Protein AF-A0A382L967-F1 (afdb_monomer_lite)

Secondary structure (DSSP, 8-state):
--S-TTPPPHHHHHHHHHHH--TT-B---SS-TTTHHHHHHHHTT-B-

pLDDT: mean 89.02, std 9.4, range [57.28, 96.75]

Organism: NCBI:txid408172

Foldseek 3Di:
DPPAPPDDDLVVLLVVCVVPHAAAAADDDPCCRVVSNVVSCVVRNYHD

Sequence (48 aa):
VIKNQNELPSKLVEKIIQYSSNTGDKVMDMFLGGCTTARVALQLGRES

Radius of gyration: 10.75 Å; chains: 1; bounding box: 24×19×30 Å

Structure (mmCIF, N/CA/C/O backbone):
data_AF-A0A382L967-F1
#
_entry.id   AF-A0A382L967-F1
#
loop_
_atom_site.group_PDB
_atom_site.id
_atom_site.type_symbol
_atom_site.label_atom_id
_atom_site.label_alt_id
_atom_site.label_comp_id
_atom_site.label_asym_id
_atom_site.label_entity_id
_atom_site.label_seq_id
_atom_site.pdbx_PDB_ins_code
_atom_site.Cartn_x
_atom_site.Cartn_y
_atom_site.Cartn_z
_atom_site.occupancy
_atom_site.B_iso_or_equiv
_atom_site.auth_seq_id
_atom_site.auth_comp_id
_atom_site.auth_asym_id
_atom_site.auth_atom_id
_atom_site.pdbx_PDB_model_num
ATOM 1 N N . VAL A 1 1 ? 10.354 -9.653 -19.699 1.00 57.28 1 VAL A N 1
ATOM 2 C CA . VAL A 1 1 ? 10.701 -8.228 -19.480 1.00 57.28 1 VAL A CA 1
ATOM 3 C C . VAL A 1 1 ? 10.187 -7.838 -18.109 1.00 57.28 1 VAL A C 1
ATOM 5 O O . VAL A 1 1 ? 8.984 -7.930 -17.891 1.00 57.28 1 VAL A O 1
ATOM 8 N N . ILE A 1 2 ? 11.069 -7.490 -17.173 1.00 59.41 2 ILE A N 1
ATOM 9 C CA . ILE A 1 2 ? 10.645 -6.932 -15.883 1.00 59.41 2 ILE A CA 1
ATOM 10 C C . ILE A 1 2 ? 10.197 -5.497 -16.177 1.00 59.41 2 ILE A C 1
ATOM 12 O O . ILE A 1 2 ? 11.015 -4.683 -16.590 1.00 59.41 2 ILE A O 1
ATOM 16 N N . LYS A 1 3 ? 8.892 -5.214 -16.067 1.00 69.50 3 LYS A N 1
ATOM 17 C CA . LYS A 1 3 ? 8.332 -3.886 -16.387 1.00 69.50 3 LYS A CA 1
ATOM 18 C C . LYS A 1 3 ? 8.755 -2.818 -15.379 1.00 69.50 3 LYS A C 1
ATOM 20 O O . LYS A 1 3 ? 8.896 -1.664 -15.762 1.00 69.50 3 LYS A O 1
ATOM 25 N N . ASN A 1 4 ? 8.961 -3.203 -14.122 1.00 73.75 4 ASN A N 1
ATOM 26 C CA . ASN A 1 4 ? 9.367 -2.295 -13.063 1.00 73.75 4 ASN A CA 1
ATOM 27 C C . ASN A 1 4 ? 10.443 -2.959 -12.196 1.00 73.75 4 ASN A C 1
ATOM 29 O O . ASN A 1 4 ? 10.155 -3.783 -11.333 1.00 73.75 4 ASN A O 1
ATOM 33 N N . GLN A 1 5 ? 11.706 -2.644 -12.485 1.00 77.81 5 GLN A N 1
ATOM 34 C CA . GLN A 1 5 ? 12.864 -3.261 -11.831 1.00 77.81 5 GLN A CA 1
ATOM 35 C C . GLN A 1 5 ? 12.910 -2.987 -10.319 1.00 77.81 5 GLN A C 1
ATOM 37 O O . GLN A 1 5 ? 13.449 -3.799 -9.573 1.00 77.81 5 GLN A O 1
ATOM 42 N N . ASN A 1 6 ? 12.303 -1.881 -9.882 1.00 83.69 6 ASN A N 1
ATOM 43 C CA . ASN A 1 6 ? 12.273 -1.438 -8.489 1.00 83.69 6 ASN A CA 1
ATOM 44 C C . ASN A 1 6 ? 10.919 -1.706 -7.814 1.00 83.69 6 ASN A C 1
ATOM 46 O O . ASN A 1 6 ? 10.610 -1.097 -6.791 1.00 83.69 6 ASN A O 1
ATOM 50 N N . GLU A 1 7 ? 10.079 -2.571 -8.390 1.00 85.38 7 GLU A N 1
ATOM 51 C CA . GLU A 1 7 ? 8.796 -2.902 -7.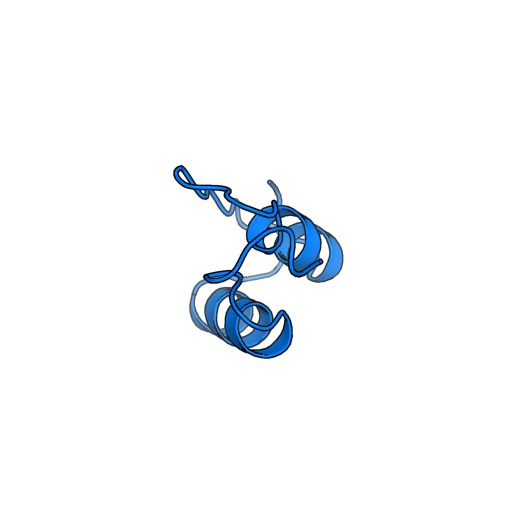778 1.00 85.38 7 GLU A CA 1
ATOM 52 C C . GLU A 1 7 ? 9.003 -3.647 -6.457 1.00 85.38 7 GLU A C 1
ATOM 54 O O . GLU A 1 7 ? 9.668 -4.684 -6.393 1.00 85.3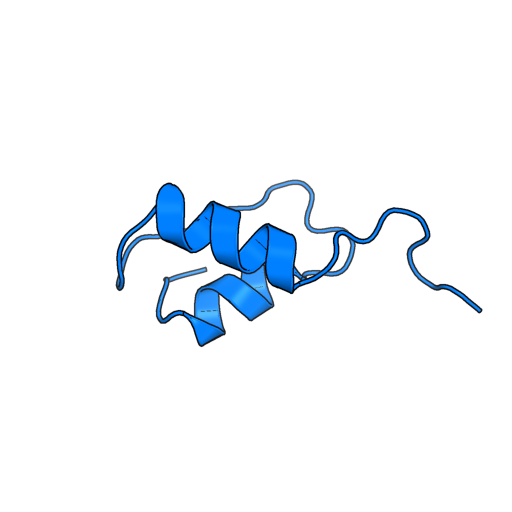8 7 GLU A O 1
ATOM 59 N N . LEU A 1 8 ? 8.419 -3.108 -5.387 1.00 87.06 8 LEU A N 1
ATOM 60 C CA . LEU A 1 8 ? 8.487 -3.732 -4.074 1.00 87.06 8 LEU A CA 1
ATOM 61 C C . LEU A 1 8 ? 7.634 -5.014 -4.052 1.00 87.06 8 LEU A C 1
ATOM 63 O O . LEU A 1 8 ? 6.512 -5.021 -4.569 1.00 87.06 8 LEU A O 1
ATOM 67 N N . PRO A 1 9 ? 8.097 -6.098 -3.401 1.00 90.56 9 PRO A N 1
ATOM 68 C CA . PRO A 1 9 ? 7.287 -7.297 -3.226 1.00 90.56 9 PRO A CA 1
ATOM 69 C C . PRO A 1 9 ? 5.983 -6.981 -2.484 1.00 90.56 9 PRO A C 1
ATOM 71 O O . PRO A 1 9 ? 6.007 -6.355 -1.424 1.00 90.56 9 PRO A O 1
ATOM 74 N N . SER A 1 10 ? 4.842 -7.483 -2.968 1.00 91.75 10 SER A N 1
ATOM 75 C CA . SER A 1 10 ? 3.533 -7.164 -2.369 1.00 91.75 10 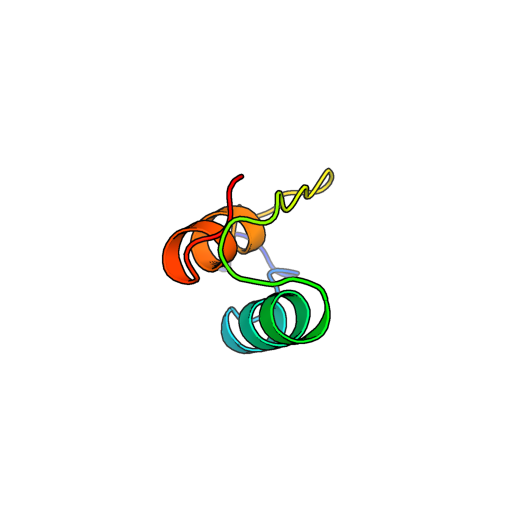SER A CA 1
ATOM 76 C C . SER A 1 10 ? 3.434 -7.531 -0.881 1.00 91.75 10 SER A C 1
ATOM 78 O O . SER A 1 10 ? 2.823 -6.793 -0.121 1.00 91.75 10 SER A O 1
ATOM 80 N N . LYS A 1 11 ? 4.106 -8.605 -0.436 1.00 94.31 11 LYS A N 1
ATOM 81 C CA . LYS A 1 11 ? 4.173 -9.002 0.987 1.00 94.31 11 LYS A CA 1
ATOM 82 C C . LYS A 1 11 ? 4.876 -7.977 1.884 1.00 94.31 11 LYS A C 1
ATOM 84 O O . LYS A 1 11 ? 4.584 -7.905 3.073 1.00 94.31 11 LYS A O 1
ATOM 89 N N . LEU A 1 12 ? 5.841 -7.226 1.348 1.00 94.12 12 LEU A N 1
ATOM 90 C CA . LEU A 1 12 ? 6.503 -6.160 2.101 1.00 94.12 12 LEU A CA 1
ATOM 91 C C . LEU A 1 12 ? 5.543 -4.982 2.282 1.00 94.12 12 LEU A C 1
ATOM 93 O O . LEU A 1 12 ? 5.363 -4.507 3.398 1.00 94.12 12 LEU A O 1
ATOM 97 N N . VAL A 1 13 ? 4.891 -4.570 1.193 1.00 94.31 13 VAL A N 1
ATOM 98 C CA . VAL A 1 13 ? 3.890 -3.493 1.191 1.00 94.31 13 VAL A CA 1
ATOM 99 C C . VAL A 1 13 ? 2.717 -3.829 2.117 1.00 94.31 13 VAL A C 1
ATOM 101 O O . VAL A 1 13 ? 2.275 -2.978 2.880 1.00 94.31 13 VAL A O 1
ATOM 104 N N . GLU A 1 14 ? 2.272 -5.087 2.123 1.00 96.06 14 GLU A N 1
ATOM 105 C CA . GLU A 1 14 ? 1.231 -5.588 3.025 1.00 96.06 14 GLU A CA 1
ATOM 106 C C . GLU A 1 14 ? 1.596 -5.366 4.493 1.00 96.06 14 GLU A C 1
ATOM 108 O O . GLU A 1 14 ? 0.815 -4.775 5.237 1.00 96.06 14 GLU A O 1
ATOM 113 N N . LYS A 1 15 ? 2.807 -5.766 4.898 1.00 96.75 15 LYS A N 1
ATOM 114 C CA . LYS A 1 15 ? 3.287 -5.543 6.265 1.00 96.75 15 LYS A CA 1
ATOM 115 C C . LYS A 1 15 ? 3.362 -4.059 6.596 1.00 96.75 15 LYS A C 1
ATOM 117 O O . LYS A 1 15 ? 2.921 -3.671 7.669 1.00 96.75 15 LYS A O 1
ATOM 122 N N . ILE A 1 16 ? 3.890 -3.233 5.691 1.00 95.62 16 ILE A N 1
ATOM 123 C CA . ILE A 1 16 ? 3.977 -1.781 5.906 1.00 95.62 16 ILE A CA 1
ATOM 124 C C . ILE A 1 16 ? 2.588 -1.216 6.215 1.00 95.62 16 ILE A C 1
ATOM 126 O O . ILE A 1 16 ? 2.426 -0.585 7.252 1.00 95.62 16 ILE A O 1
ATOM 130 N N . ILE A 1 17 ? 1.586 -1.514 5.381 1.00 95.56 17 ILE A N 1
ATOM 131 C CA . ILE A 1 17 ? 0.208 -1.033 5.557 1.00 95.56 17 ILE A CA 1
ATOM 132 C C . ILE A 1 17 ? -0.423 -1.589 6.841 1.00 95.56 17 ILE A C 1
ATOM 134 O O . ILE A 1 17 ? -1.099 -0.849 7.552 1.00 95.56 17 ILE A O 1
ATOM 138 N N . GLN A 1 18 ? -0.204 -2.866 7.168 1.00 95.88 18 GLN A N 1
ATOM 139 C CA . GLN A 1 18 ? -0.711 -3.478 8.403 1.00 95.88 18 GLN A CA 1
ATOM 140 C C . GLN A 1 18 ? -0.119 -2.846 9.668 1.00 95.88 18 GLN A C 1
ATOM 142 O O . GLN A 1 18 ? -0.827 -2.722 10.662 1.00 95.88 18 GLN A O 1
ATOM 147 N N . TYR A 1 19 ? 1.157 -2.452 9.645 1.00 96.38 19 TYR A N 1
ATOM 148 C CA . TYR A 1 19 ? 1.809 -1.810 10.788 1.00 96.38 19 TYR A CA 1
ATOM 149 C C . TYR A 1 19 ? 1.539 -0.303 10.873 1.00 96.38 19 TYR A C 1
ATOM 151 O O . TYR A 1 19 ? 1.627 0.253 11.965 1.00 96.38 19 TYR A O 1
ATOM 159 N N . SER A 1 20 ? 1.240 0.365 9.754 1.00 95.56 20 SER A N 1
ATOM 160 C CA . SER A 1 20 ? 1.074 1.824 9.705 1.00 95.56 20 SER A CA 1
ATOM 161 C C . SER A 1 20 ? -0.376 2.310 9.681 1.00 95.56 20 SER A C 1
ATOM 163 O O . SER A 1 20 ? -0.600 3.507 9.837 1.00 95.56 20 SER A O 1
ATOM 165 N N . SER A 1 21 ? -1.352 1.423 9.466 1.00 95.44 21 SER A N 1
ATOM 166 C CA . SER A 1 21 ? -2.762 1.792 9.294 1.00 95.44 21 SER A CA 1
ATOM 167 C C . SER A 1 21 ? -3.718 0.690 9.741 1.00 95.44 21 SER A C 1
ATOM 169 O O . SER A 1 21 ? -3.391 -0.501 9.696 1.00 95.44 21 SER A O 1
ATOM 171 N N . ASN A 1 22 ? -4.940 1.080 10.078 1.00 95.50 22 ASN A N 1
ATOM 172 C CA . ASN A 1 22 ? -6.049 0.189 10.382 1.00 95.50 22 ASN A CA 1
ATOM 173 C C . ASN A 1 22 ? -7.019 0.072 9.198 1.00 95.50 22 ASN A C 1
ATOM 175 O O . ASN A 1 22 ? -6.940 0.790 8.202 1.00 95.50 22 ASN A O 1
ATOM 179 N N . THR A 1 23 ? -7.941 -0.883 9.289 1.00 95.00 23 THR A N 1
ATOM 180 C CA . THR A 1 23 ? -9.041 -1.021 8.326 1.00 95.00 23 THR A CA 1
ATOM 181 C C . THR A 1 23 ? -9.876 0.261 8.293 1.00 95.00 23 THR A C 1
ATOM 183 O O . THR A 1 23 ? -10.255 0.767 9.346 1.00 95.00 23 THR A O 1
ATOM 186 N N . GLY A 1 24 ? -10.183 0.761 7.096 1.00 93.56 24 GLY A N 1
ATOM 187 C CA . GLY A 1 24 ? -10.916 2.014 6.884 1.00 93.56 24 GLY A CA 1
ATOM 188 C C . GLY A 1 24 ? -10.050 3.277 6.845 1.00 93.56 24 GLY A C 1
ATOM 189 O O . GLY A 1 24 ? -10.552 4.329 6.460 1.00 93.56 24 GLY A O 1
ATOM 190 N N . ASP A 1 25 ? -8.759 3.196 7.181 1.00 95.19 25 ASP A N 1
ATOM 191 C CA . ASP A 1 25 ? -7.858 4.343 7.047 1.00 95.19 25 ASP A CA 1
ATOM 192 C C . ASP A 1 25 ? -7.546 4.636 5.572 1.00 95.19 25 ASP A C 1
ATOM 194 O O . ASP A 1 25 ? -7.522 3.735 4.726 1.00 95.19 25 ASP A O 1
ATOM 198 N N . LYS A 1 26 ? -7.253 5.908 5.274 1.00 94.19 26 LYS A N 1
ATOM 199 C CA . LYS A 1 26 ? -6.795 6.351 3.951 1.00 94.19 26 LYS A CA 1
ATOM 200 C C . LYS A 1 26 ? -5.292 6.163 3.804 1.00 94.19 26 LYS A C 1
ATOM 202 O O . LYS A 1 26 ? -4.520 6.684 4.608 1.00 94.19 26 LYS A O 1
ATOM 207 N N . VAL A 1 27 ? -4.877 5.473 2.746 1.00 93.44 27 VAL A N 1
ATOM 208 C CA . VAL A 1 27 ? -3.469 5.227 2.418 1.00 93.44 27 VAL A CA 1
ATOM 209 C C . VAL A 1 27 ? -3.132 5.899 1.094 1.00 93.44 27 VAL A C 1
ATOM 211 O O . VAL A 1 27 ? -3.647 5.518 0.049 1.00 93.44 27 VAL A O 1
ATOM 214 N N . MET A 1 28 ? -2.212 6.864 1.137 1.00 92.25 28 MET A N 1
ATOM 215 C CA . MET A 1 28 ? -1.765 7.612 -0.037 1.00 92.25 28 MET A CA 1
ATOM 216 C C . MET A 1 28 ? -0.317 7.265 -0.386 1.00 92.25 28 MET A C 1
ATOM 218 O O . MET A 1 28 ? 0.568 7.309 0.467 1.00 92.25 28 MET A O 1
ATOM 222 N N . ASP A 1 29 ? -0.073 6.987 -1.664 1.00 91.38 29 ASP A N 1
ATOM 223 C CA . ASP A 1 29 ? 1.263 6.826 -2.234 1.00 91.38 29 ASP A CA 1
ATOM 224 C C . ASP A 1 29 ? 1.422 7.794 -3.412 1.00 91.38 29 ASP A C 1
ATOM 226 O O . ASP A 1 29 ? 0.709 7.700 -4.408 1.00 91.38 29 ASP A O 1
ATOM 230 N N . MET A 1 30 ? 2.336 8.759 -3.283 1.00 88.62 30 MET A N 1
ATOM 231 C CA . MET A 1 30 ? 2.586 9.790 -4.301 1.00 88.62 30 MET A CA 1
ATOM 232 C C . MET A 1 30 ? 3.547 9.325 -5.404 1.00 88.62 30 MET A C 1
ATOM 234 O O . MET A 1 30 ? 3.718 10.019 -6.404 1.00 88.62 30 MET A O 1
ATOM 238 N N . PHE A 1 31 ? 4.164 8.153 -5.243 1.00 87.88 31 PHE A N 1
ATOM 239 C CA . PHE A 1 31 ? 5.170 7.608 -6.153 1.00 87.88 31 PHE A CA 1
ATOM 240 C C . PHE A 1 31 ? 4.772 6.197 -6.595 1.00 87.88 31 PHE A C 1
ATOM 242 O O . PHE A 1 31 ? 5.555 5.254 -6.522 1.00 87.88 31 PHE A O 1
ATOM 249 N N . LEU A 1 32 ? 3.537 6.081 -7.094 1.00 78.62 32 LEU A N 1
ATOM 250 C CA . LEU A 1 32 ? 2.814 4.825 -7.315 1.00 78.62 32 LEU A CA 1
ATOM 251 C C . LEU A 1 32 ? 3.587 3.732 -8.062 1.00 78.62 32 LEU A C 1
ATOM 253 O O . LEU A 1 32 ? 3.340 2.555 -7.808 1.00 78.62 32 LEU A O 1
ATOM 257 N N . GLY A 1 33 ? 4.487 4.073 -8.990 1.00 84.12 33 GLY A N 1
ATOM 258 C CA . GLY A 1 33 ? 5.286 3.097 -9.737 1.00 84.12 33 GLY A CA 1
ATOM 259 C C . GLY A 1 33 ? 4.421 2.016 -10.405 1.00 84.12 33 GLY A C 1
ATOM 260 O O . GLY A 1 33 ? 3.808 2.261 -11.438 1.00 84.12 33 GLY A O 1
ATOM 261 N N . GLY A 1 34 ? 4.373 0.818 -9.806 1.00 82.88 34 GLY A N 1
ATOM 262 C CA . GLY A 1 34 ? 3.545 -0.322 -10.240 1.00 82.8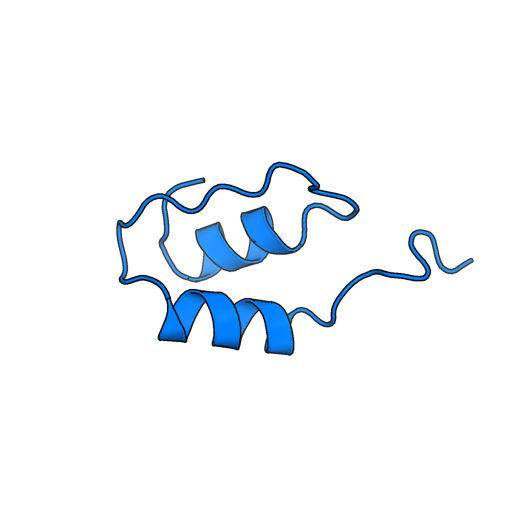8 34 GLY A CA 1
ATOM 263 C C . GLY A 1 34 ? 2.123 -0.380 -9.654 1.00 82.88 34 GLY A C 1
ATOM 264 O O . GLY A 1 34 ? 1.440 -1.388 -9.815 1.00 82.88 34 GLY A O 1
ATOM 265 N N . CYS A 1 35 ? 1.675 0.656 -8.943 1.00 87.94 35 CYS A N 1
ATOM 266 C CA . CYS A 1 35 ? 0.397 0.721 -8.219 1.00 87.94 35 CYS A CA 1
ATOM 267 C C . CYS A 1 35 ? 0.198 -0.398 -7.176 1.00 87.94 35 CYS A C 1
ATOM 269 O O . CYS A 1 35 ? -0.928 -0.699 -6.770 1.00 87.94 35 CYS A O 1
ATOM 271 N N . THR A 1 36 ? 1.289 -1.013 -6.712 1.00 9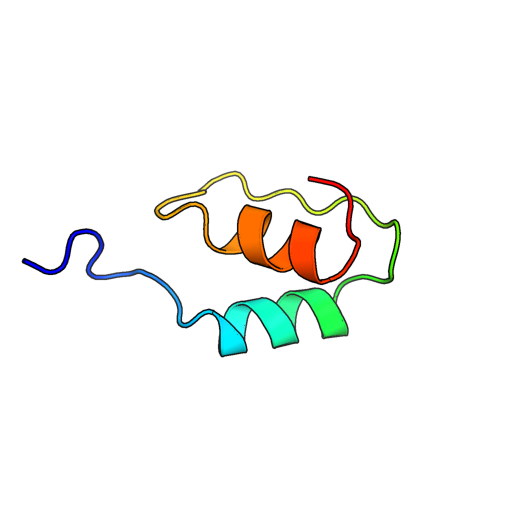0.69 36 THR A N 1
ATOM 272 C CA . THR A 1 36 ? 1.268 -2.119 -5.749 1.00 90.69 36 THR A CA 1
ATOM 273 C C . THR A 1 36 ? 0.651 -1.677 -4.418 1.00 90.69 36 THR A C 1
ATOM 275 O O . THR A 1 36 ? -0.147 -2.421 -3.850 1.00 90.69 36 THR A O 1
ATOM 278 N N . THR A 1 37 ? 0.945 -0.454 -3.963 1.00 93.12 37 THR A N 1
ATOM 279 C CA . THR A 1 37 ? 0.418 0.127 -2.716 1.00 93.12 37 THR A CA 1
ATOM 280 C C . THR A 1 37 ? -1.100 0.266 -2.735 1.00 93.12 37 THR A C 1
ATOM 282 O O . THR A 1 37 ? -1.758 -0.267 -1.847 1.00 93.12 37 THR A O 1
ATOM 285 N N . ALA A 1 38 ? -1.671 0.876 -3.779 1.00 92.94 38 ALA A N 1
ATOM 286 C CA . ALA A 1 38 ? -3.123 1.024 -3.916 1.00 92.94 38 ALA A CA 1
ATOM 287 C C . ALA A 1 38 ? -3.835 -0.338 -3.974 1.00 92.94 38 ALA A C 1
ATOM 289 O O . ALA A 1 38 ? -4.852 -0.546 -3.314 1.00 92.94 38 ALA A O 1
ATOM 290 N N . ARG A 1 39 ? -3.266 -1.309 -4.706 1.00 93.56 39 ARG A N 1
ATOM 291 C CA . ARG A 1 39 ? -3.839 -2.660 -4.797 1.00 93.56 39 ARG A CA 1
ATOM 292 C C . ARG A 1 39 ? -3.867 -3.365 -3.442 1.00 93.56 39 ARG A C 1
ATOM 294 O O . ARG A 1 39 ? -4.881 -3.960 -3.089 1.00 93.56 39 ARG A O 1
ATOM 301 N N . VAL A 1 40 ? -2.759 -3.321 -2.703 1.00 94.62 40 VAL A N 1
ATOM 302 C CA . VAL A 1 40 ? -2.653 -3.976 -1.393 1.00 94.62 40 VAL A CA 1
ATOM 303 C C . VAL A 1 40 ? -3.506 -3.249 -0.347 1.00 94.62 40 VAL A C 1
ATOM 305 O O . VAL A 1 40 ? -4.168 -3.912 0.445 1.00 94.62 40 VAL A O 1
ATOM 308 N N . ALA A 1 41 ? -3.570 -1.914 -0.382 1.00 94.81 41 ALA A N 1
ATOM 309 C CA . ALA A 1 41 ? -4.431 -1.118 0.493 1.00 94.81 41 ALA A CA 1
ATOM 310 C C . ALA A 1 41 ? -5.910 -1.515 0.342 1.00 94.81 41 ALA A C 1
ATOM 312 O O . ALA A 1 41 ? -6.552 -1.860 1.334 1.00 94.81 41 ALA A O 1
ATOM 313 N N . LEU A 1 42 ? -6.416 -1.588 -0.895 1.00 94.25 42 LEU A 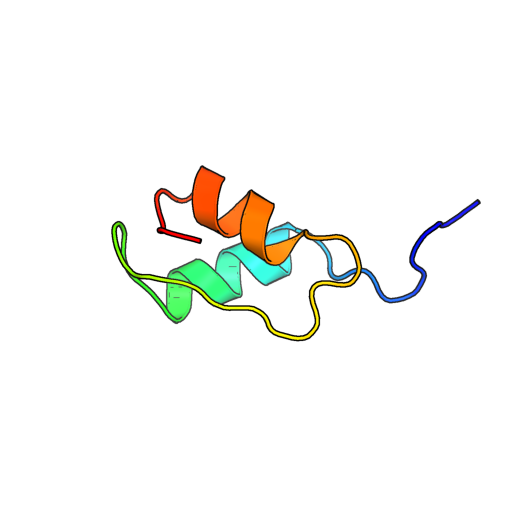N 1
ATOM 314 C CA . LEU A 1 42 ? -7.792 -2.014 -1.175 1.00 94.25 42 LEU A CA 1
ATOM 315 C C . LEU A 1 42 ? -8.066 -3.454 -0.715 1.00 94.25 42 LEU A C 1
ATOM 317 O O . LEU A 1 42 ? -9.105 -3.721 -0.116 1.00 94.25 42 LEU A O 1
ATOM 321 N N . GLN A 1 43 ? -7.130 -4.385 -0.941 1.00 94.38 43 GLN A N 1
ATOM 322 C CA . GLN A 1 43 ? -7.262 -5.777 -0.477 1.00 94.38 43 GLN A CA 1
ATOM 323 C C . GLN A 1 43 ? -7.325 -5.889 1.048 1.00 94.38 43 GLN A C 1
ATOM 325 O O . GLN A 1 43 ? -8.011 -6.759 1.580 1.00 94.38 43 GLN A O 1
ATOM 330 N N . LEU A 1 44 ? -6.618 -5.005 1.745 1.00 93.56 44 LEU A N 1
ATOM 331 C CA . LEU A 1 44 ? -6.612 -4.917 3.196 1.00 93.56 44 LEU A CA 1
ATOM 332 C C . LEU A 1 44 ? -7.789 -4.085 3.747 1.00 93.56 44 LEU A C 1
ATOM 334 O O . LEU A 1 44 ? -7.886 -3.902 4.958 1.00 93.56 44 LEU A O 1
ATOM 338 N N . GLY A 1 45 ? -8.691 -3.576 2.903 1.00 93.56 45 GLY A N 1
ATOM 339 C CA . GLY A 1 45 ? -9.842 -2.779 3.337 1.00 93.56 45 GLY A CA 1
ATOM 340 C C . GLY A 1 45 ? -9.475 -1.365 3.795 1.00 93.56 45 GLY A C 1
ATOM 341 O O . GLY A 1 45 ? -10.089 -0.846 4.724 1.00 93.56 45 GLY A O 1
ATOM 342 N N . ARG A 1 46 ? -8.442 -0.767 3.197 1.00 94.50 46 ARG A N 1
ATOM 343 C CA . ARG A 1 46 ? -8.107 0.657 3.335 1.00 94.50 46 ARG A CA 1
ATOM 344 C C . ARG A 1 46 ? -8.720 1.436 2.176 1.00 94.50 46 ARG A C 1
ATOM 346 O O . ARG A 1 46 ? -8.944 0.885 1.098 1.00 94.50 46 ARG A O 1
ATOM 353 N N . GLU A 1 47 ? -8.961 2.716 2.404 1.00 88.88 47 GLU A N 1
ATOM 354 C CA . GLU A 1 47 ? -9.350 3.646 1.350 1.00 88.88 47 GLU A CA 1
ATOM 355 C C . GLU A 1 47 ? -8.086 4.125 0.616 1.00 88.88 47 GLU A C 1
ATOM 357 O O . GLU A 1 47 ? -7.068 4.415 1.248 1.00 88.88 47 GLU A O 1
ATOM 362 N N . SER A 1 48 ? -8.129 4.165 -0.716 1.00 67.19 48 SER A N 1
ATOM 363 C CA . SER A 1 48 ? -7.035 4.644 -1.578 1.00 67.19 48 SER A CA 1
ATOM 364 C C . SER A 1 48 ? -7.289 6.058 -2.073 1.00 67.19 48 SER A C 1
ATOM 366 O O . SER A 1 48 ? -8.428 6.268 -2.553 1.00 67.19 48 SER A O 1
#

InterPro domains:
  IPR002295 N4/N6-methyltransferase, Type III restriction-modification enzyme EcoPI Mod subunit-like [PR00506] (4-26)
  IPR002295 N4/N6-methyltransferase, Type III restriction-modification enzyme EcoPI Mod subunit-like [PR00506] (27-41)
  IPR002941 DNA methylase N-4/N-6 [PF01555] (5-47)
  IPR029063 S-adenosyl-L-methionine-dependent methyltransferase superfamily [G3DSA:3.40.50.150] (3-48)
  IPR029063 S-adenosyl-L-methionine-dependent methyltransferase superfamily [SSF53335] (7-46)